Protein 2WDS (pdb70)

Organism: Streptomyces coelicolor (strain ATCC BAA-471 / A3(2) / M145) (NCBI:txid100226)

B-factor: mean 18.97, std 11.36, range [4.77, 136.55]

CATH classification: 3.90.470.20

Solvent-accessible surface area: 6784 Å² total; per-residue (Å²): 158,71,126,53,13,95,2,113,21,88,8,91,21,145,171,14,13,60,40,29,151,212,54,123,50,40,24,50,134,9,3,52,137,65,3,19,68,57,129,70,45,101,160,30,41,64,39,35,12,0,5,14,39,0,0,5,50,0,3,19,104,6,1,55,63,46,106,56,43,97,87,45,21,3,30,5,71,56,61,122,84,45,152,30,87,14,106,32,69,50,47,3,34,58,57,4,76,129,66,41,21,75,36,36,90,19,63,41,71,55,114,96,48,74,0,29,3,59,0,61,0,44,38

Structure (mmCIF, N/CA/C/O backbone):
data_2WDS
#
_entry.id   2WDS
#
_cell.length_a   72.719
_cell.length_b   72.719
_cell.length_c   72.719
_cell.angle_alpha   90.00
_cell.angle_beta   90.00
_cell.angle_gamma   90.00
#
_symmetry.space_group_name_H-M   'P 21 3'
#
loop_
_entity.id
_entity.t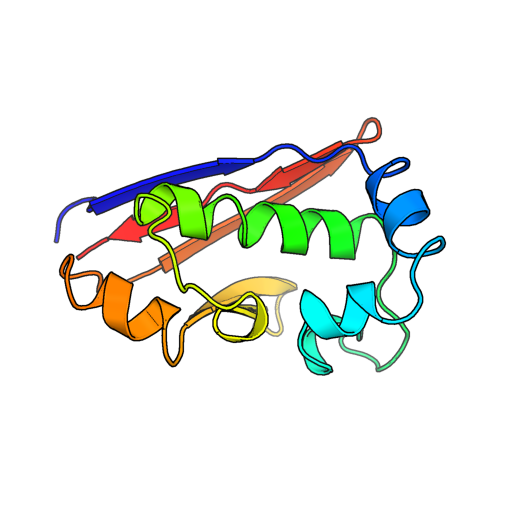ype
_entity.pdbx_description
1 polymer 'HOLO-[ACYL-CARRIER-PROTEIN] SYNTHASE'
2 non-polymer 'COENZYME A'
3 non-polymer 'MAGNESIUM ION'
4 water water
#
loop_
_atom_site.group_PDB
_atom_site.id
_atom_site.type_symbol
_atom_site.label_atom_id
_atom_site.label_alt_id
_atom_site.label_comp_id
_atom_site.label_asym_id
_atom_site.label_entity_id
_atom_site.label_seq_id
_atom_site.pdbx_PDB_ins_code
_atom_site.Cartn_x
_atom_site.Cartn_y
_atom_site.Cartn_z
_atom_site.occupancy
_atom_site.B_iso_or_equiv
_atom_site.auth_seq_id
_atom_site.auth_comp_id
_atom_site.auth_asym_id
_atom_site.auth_atom_id
_atom_site.pdbx_PDB_model_num
ATOM 1 N N . MET A 1 21 ? -31.755 1.517 29.374 1.00 19.53 1 MET A N 1
ATOM 2 C CA . MET A 1 21 ? -30.575 1.653 28.471 1.00 19.64 1 MET A CA 1
ATOM 3 C C . MET A 1 21 ? -29.475 2.547 29.039 1.00 17.83 1 MET A C 1
ATOM 4 O O . MET A 1 21 ? -29.711 3.401 29.909 1.00 18.99 1 MET A O 1
ATOM 9 N N . SER A 1 22 ? -28.268 2.327 28.530 1.00 16.09 2 SER A N 1
ATOM 10 C CA A SER A 1 22 ? -27.114 3.149 28.873 0.50 15.10 2 SER A CA 1
ATOM 11 C CA B SER A 1 22 ? -27.112 3.146 28.874 0.50 14.99 2 SER A CA 1
ATOM 12 C C . SER A 1 22 ? -26.377 3.527 27.596 1.00 12.74 2 SER A C 1
ATOM 13 O O . SER A 1 22 ? -26.646 2.978 26.534 1.00 12.21 2 SER A O 1
ATOM 18 N N . ILE A 1 23 ? -25.445 4.470 27.694 1.00 11.17 3 ILE A N 1
ATOM 19 C CA . ILE A 1 23 ? -24.601 4.805 26.560 1.00 10.22 3 ILE A CA 1
ATOM 20 C C . ILE A 1 23 ? -23.578 3.692 26.394 1.00 9.91 3 ILE A C 1
ATOM 21 O O . ILE A 1 23 ? -22.956 3.258 27.369 1.00 10.98 3 ILE A O 1
ATOM 26 N N . ILE A 1 24 ? -23.420 3.233 25.160 1.00 9.18 4 ILE A N 1
ATOM 27 C CA . ILE A 1 24 ? -22.436 2.211 24.846 1.00 9.46 4 ILE A CA 1
ATOM 28 C C . ILE A 1 24 ? -21.184 2.816 24.225 1.00 9.74 4 ILE A C 1
ATOM 29 O O . ILE A 1 24 ? -20.079 2.358 24.477 1.00 10.05 4 ILE A O 1
ATOM 34 N N . GLY A 1 25 ? -21.354 3.869 23.438 1.00 8.61 5 GLY A N 1
ATOM 35 C CA . GLY A 1 25 ? -20.210 4.525 22.833 1.00 8.30 5 GLY A CA 1
ATOM 36 C C . GLY A 1 25 ? -20.583 5.869 22.272 1.00 8.81 5 GLY A C 1
ATOM 37 O O . GLY A 1 25 ? -21.751 6.123 21.966 1.00 8.11 5 GLY A O 1
ATOM 38 N N . VAL A 1 26 ? -19.577 6.726 22.136 1.00 8.60 6 VAL A N 1
ATOM 39 C CA . VAL A 1 26 ? -19.713 7.999 21.452 1.00 8.90 6 VAL A CA 1
ATOM 40 C C . VAL A 1 26 ? -18.595 8.093 20.407 1.00 8.20 6 VAL A C 1
ATOM 41 O O . VAL A 1 26 ? -17.495 7.542 20.584 1.00 8.64 6 VAL A O 1
ATOM 45 N N . GLY A 1 27 ? -18.897 8.768 19.303 1.00 8.55 7 GLY A N 1
ATOM 46 C CA . GLY A 1 27 ? -17.903 9.070 18.279 1.00 8.41 7 GLY A CA 1
ATOM 47 C C . GLY A 1 27 ? -18.033 10.499 17.814 1.00 8.04 7 GLY A C 1
ATOM 48 O O . GLY A 1 27 ? -19.141 11.041 17.740 1.00 8.36 7 GLY A O 1
ATOM 49 N N . ILE A 1 28 ? -16.895 11.107 17.501 1.00 8.62 8 ILE A N 1
ATOM 50 C CA . ILE A 1 28 ? -16.869 12.417 16.865 1.00 9.17 8 ILE A CA 1
ATOM 51 C C . ILE A 1 28 ? -15.899 12.340 15.694 1.00 9.82 8 ILE A C 1
ATOM 52 O O . ILE A 1 28 ? -14.910 11.607 15.744 1.00 10.80 8 ILE A O 1
ATOM 57 N N . ASP A 1 29 ? -16.185 13.079 14.631 1.00 8.94 9 ASP A N 1
ATOM 58 C CA . ASP A 1 29 ? -15.235 13.185 13.538 1.00 10.11 9 ASP A CA 1
ATOM 59 C C . ASP A 1 29 ? -15.363 14.526 12.867 1.00 11.47 9 ASP A C 1
ATOM 60 O O . ASP A 1 29 ? -16.469 15.038 12.700 1.00 11.07 9 ASP A O 1
ATOM 65 N N . VAL A 1 30 ? -14.203 15.079 12.516 1.00 13.25 10 VAL A N 1
ATOM 66 C CA A VAL A 1 30 ? -14.084 16.327 11.755 0.50 14.21 10 VAL A CA 1
ATOM 67 C CA B VAL A 1 30 ? -14.132 16.302 11.726 0.50 14.61 10 VAL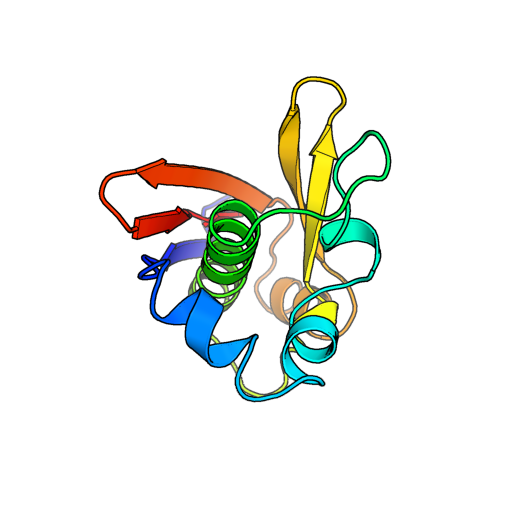 A CA 1
ATOM 68 C C . VAL A 1 30 ? -13.352 16.009 10.451 1.00 15.95 10 VAL A C 1
ATOM 69 O O . VAL A 1 30 ? -12.277 15.400 10.483 1.00 17.48 10 VAL A O 1
ATOM 76 N N . ALA A 1 31 ? -13.926 16.408 9.322 1.00 16.23 11 ALA A N 1
ATOM 77 C CA . ALA A 1 31 ? -13.332 16.146 8.014 1.00 17.12 11 ALA A CA 1
ATOM 78 C C . ALA A 1 31 ? -13.149 17.443 7.243 1.00 16.95 11 ALA A C 1
ATOM 79 O O . ALA A 1 31 ? -14.086 18.224 7.097 1.00 16.61 11 ALA A O 1
ATOM 81 N N . GLU A 1 32 ? -11.930 17.673 6.765 1.00 17.59 12 GLU A N 1
ATOM 82 C CA . GLU A 1 32 ? -11.664 18.829 5.918 1.00 17.84 12 GLU A CA 1
ATOM 83 C C . GLU A 1 32 ? -12.310 18.588 4.554 1.00 15.45 12 GLU A C 1
ATOM 84 O O . GLU A 1 32 ? -11.998 17.609 3.873 1.00 16.74 12 GLU A O 1
ATOM 90 N N . VAL A 1 33 ? -13.231 19.465 4.179 1.00 16.10 13 VAL A N 1
ATOM 91 C CA . VAL A 1 33 ? -14.037 19.281 2.971 1.00 17.01 13 VAL A CA 1
ATOM 92 C C . VAL A 1 33 ? -13.204 19.222 1.676 1.00 18.18 13 VAL A C 1
ATOM 93 O O . VAL A 1 33 ? -13.368 18.295 0.872 1.00 18.44 13 VAL A O 1
ATOM 97 N N . GLU A 1 34 ? -12.304 20.190 1.490 1.00 19.89 14 GLU A N 1
ATOM 98 C CA A GLU A 1 34 ? -11.510 20.275 0.263 0.50 20.50 14 GLU A CA 1
ATOM 99 C CA B GLU A 1 34 ? -11.514 20.275 0.262 0.50 19.97 14 GLU A CA 1
ATOM 100 C C . GLU A 1 34 ? -10.704 18.997 0.040 1.00 19.75 14 GLU A C 1
ATOM 101 O O . GLU A 1 34 ? -10.686 18.453 -1.069 1.00 20.09 14 GLU A O 1
ATOM 112 N N . ARG A 1 35 ? -10.052 18.520 1.096 1.00 18.93 15 ARG A N 1
ATOM 113 C CA . ARG A 1 35 ? -9.252 17.300 1.048 1.00 20.26 15 ARG A CA 1
ATOM 114 C C . ARG A 1 35 ? -10.105 16.068 0.720 1.00 19.47 15 ARG A C 1
ATOM 115 O O . ARG A 1 35 ? -9.681 15.192 -0.045 1.00 19.85 15 ARG A O 1
ATOM 123 N N . PHE A 1 36 ? -11.305 16.004 1.295 1.00 17.60 16 PHE A N 1
ATOM 124 C CA . PHE A 1 36 ? -12.223 14.906 1.010 1.00 16.96 16 PHE A CA 1
ATOM 125 C C . PHE A 1 36 ? -12.629 14.907 -0.460 1.00 15.72 16 PHE A C 1
ATOM 126 O O . PHE A 1 36 ? -12.595 13.860 -1.111 1.00 15.36 16 PHE A O 1
ATOM 134 N N . GLY A 1 37 ? -12.997 16.075 -0.978 1.00 16.36 17 GLY A N 1
ATOM 135 C CA . GLY A 1 37 ? -13.318 16.217 -2.395 1.00 16.85 17 GLY A CA 1
ATOM 136 C C . GLY A 1 37 ? -12.182 15.791 -3.303 1.00 18.50 17 GLY A C 1
ATOM 137 O O . GLY A 1 37 ? -12.402 15.107 -4.306 1.00 19.19 17 GLY A O 1
ATOM 138 N N . ALA A 1 38 ? -10.965 16.180 -2.942 1.00 18.39 18 ALA A N 1
ATOM 139 C CA . ALA A 1 38 ? -9.785 15.814 -3.723 1.00 18.87 18 ALA A CA 1
ATOM 140 C C . ALA A 1 38 ? -9.596 14.298 -3.767 1.00 19.53 18 ALA A C 1
ATOM 141 O O . ALA A 1 38 ? -9.243 13.743 -4.812 1.00 19.58 18 ALA A O 1
ATOM 143 N N . ALA A 1 39 ? -9.851 13.626 -2.644 1.00 18.15 19 ALA A N 1
ATOM 144 C CA . ALA A 1 39 ? -9.741 12.167 -2.574 1.00 16.98 19 ALA A CA 1
ATOM 145 C C . ALA A 1 39 ? -10.756 11.491 -3.497 1.00 16.33 19 ALA A C 1
ATOM 146 O O . ALA A 1 39 ? -10.423 10.540 -4.213 1.00 17.04 19 ALA A O 1
ATOM 148 N N . LEU A 1 40 ? -11.986 11.997 -3.505 1.00 15.66 20 LEU A N 1
ATOM 149 C CA . LEU A 1 40 ? -13.027 11.466 -4.383 1.00 16.62 20 LEU A CA 1
ATOM 150 C C . LEU A 1 40 ? -12.678 11.635 -5.860 1.00 18.65 20 LEU A C 1
ATOM 151 O O . LEU A 1 40 ? -12.957 10.741 -6.666 1.00 17.80 20 LEU A O 1
ATOM 156 N N . GLU A 1 41 ? -12.081 12.778 -6.200 1.00 19.40 21 GLU A N 1
ATOM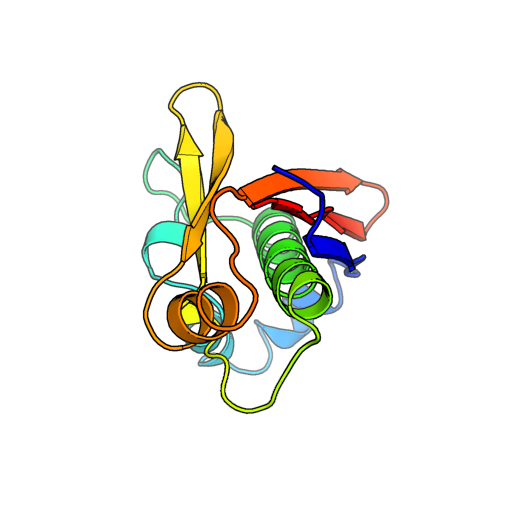 157 C CA A GLU A 1 41 ? -11.700 13.085 -7.580 0.50 21.20 21 GLU A CA 1
ATOM 158 C CA B GLU A 1 41 ? -11.719 13.068 -7.587 0.50 20.89 21 GLU A CA 1
ATOM 159 C C . GLU A 1 41 ? -10.550 12.197 -8.047 1.00 21.19 21 GLU A C 1
ATOM 160 O O . GLU A 1 41 ? -10.531 11.735 -9.191 1.00 22.17 21 GLU A O 1
ATOM 171 N N . ARG A 1 42 ? -9.598 11.957 -7.152 1.00 20.82 22 ARG A N 1
ATOM 172 C CA . ARG A 1 42 ? -8.397 11.176 -7.463 1.00 21.83 22 ARG A CA 1
ATOM 173 C C . ARG A 1 42 ? -8.683 9.712 -7.824 1.00 21.59 22 ARG A C 1
ATOM 174 O O . ARG A 1 42 ? -8.026 9.148 -8.702 1.00 22.75 22 ARG A O 1
ATOM 182 N N . THR A 1 43 ? -9.660 9.104 -7.150 1.00 20.36 23 THR A N 1
ATOM 183 C CA . THR A 1 43 ? -9.991 7.690 -7.356 1.00 19.62 23 THR A CA 1
ATOM 184 C C . THR A 1 43 ? -11.484 7.539 -7.660 1.00 17.89 23 THR A C 1
ATOM 185 O O . THR A 1 43 ? -12.307 7.570 -6.737 1.00 15.92 23 THR A O 1
ATOM 189 N N . PRO A 1 44 ? -11.851 7.378 -8.950 1.00 16.30 24 PRO A N 1
ATOM 190 C CA . PRO A 1 44 ? -13.267 7.278 -9.316 1.00 16.59 24 PRO A CA 1
ATOM 191 C C . PRO A 1 44 ? -14.069 6.286 -8.459 1.00 15.47 24 PRO A C 1
ATOM 192 O O . PRO A 1 44 ? -15.227 6.562 -8.130 1.00 15.39 24 PRO A O 1
ATOM 196 N N . ALA A 1 45 ? -13.444 5.169 -8.089 1.00 16.08 25 ALA A N 1
ATOM 197 C CA . ALA A 1 45 ? -14.100 4.100 -7.325 1.00 16.79 25 ALA A CA 1
ATOM 198 C C . ALA A 1 45 ? -14.393 4.437 -5.864 1.00 16.37 25 ALA A C 1
ATOM 199 O O . ALA A 1 45 ? -15.198 3.751 -5.217 1.00 15.05 25 ALA A O 1
ATOM 201 N N . LEU A 1 46 ? -13.744 5.471 -5.335 1.00 14.92 26 LEU A N 1
ATOM 202 C CA . LEU A 1 46 ? -13.848 5.767 -3.905 1.00 15.25 26 LEU A CA 1
ATOM 203 C C . LEU A 1 46 ? -15.278 6.056 -3.435 1.00 13.46 26 LEU A C 1
ATOM 204 O O . LEU A 1 46 ? -15.698 5.521 -2.401 1.00 13.97 26 LEU A O 1
ATOM 209 N N . ALA A 1 47 ? -16.018 6.883 -4.169 1.00 13.15 27 ALA A N 1
ATOM 210 C CA . ALA A 1 47 ? -17.377 7.232 -3.758 1.00 13.60 27 ALA A CA 1
ATOM 211 C C . ALA A 1 47 ? -18.234 5.983 -3.540 1.00 13.27 27 ALA A C 1
ATOM 212 O O . ALA A 1 47 ? -18.964 5.881 -2.549 1.00 13.71 27 ALA A O 1
ATOM 214 N N . GLY A 1 48 ? -18.115 5.016 -4.444 1.00 13.52 28 GLY A N 1
ATOM 215 C CA . GLY A 1 48 ? -18.896 3.780 -4.366 1.00 14.15 28 GLY A CA 1
ATOM 216 C C . GLY A 1 48 ? -18.424 2.826 -3.288 1.00 15.19 28 GLY A C 1
ATOM 217 O O . GLY A 1 48 ? -19.162 1.920 -2.882 1.00 17.46 28 GLY A O 1
ATOM 218 N N . ARG A 1 49 ? -17.196 3.014 -2.821 1.00 14.73 29 ARG A N 1
ATOM 219 C CA . ARG A 1 49 ? -16.667 2.242 -1.703 1.00 16.28 29 ARG A CA 1
ATOM 220 C C . ARG A 1 49 ? -17.193 2.776 -0.368 1.00 14.87 29 ARG A C 1
ATOM 221 O O . ARG A 1 49 ? -17.414 2.012 0.564 1.00 15.99 29 ARG A O 1
ATOM 229 N N . LEU A 1 50 ? -17.388 4.091 -0.284 1.00 12.25 30 LEU A N 1
ATOM 230 C CA . LEU A 1 50 ? -17.782 4.748 0.964 1.00 11.34 30 LEU A CA 1
ATOM 231 C C . LEU A 1 50 ? -19.289 4.860 1.144 1.00 10.46 30 LEU A C 1
ATOM 232 O O . LEU A 1 50 ? -19.781 4.839 2.276 1.00 10.35 30 LEU A O 1
ATOM 237 N N . PHE A 1 51 ? -20.017 4.990 0.040 1.00 10.24 31 PHE A N 1
ATOM 238 C CA . PHE A 1 51 ? -21.418 5.392 0.054 1.00 10.98 31 PHE A CA 1
ATOM 239 C C . PHE A 1 51 ? -22.314 4.470 -0.745 1.00 12.33 31 PHE A C 1
ATOM 240 O O . PHE A 1 51 ? -21.949 4.032 -1.842 1.00 12.89 31 PHE A O 1
ATOM 248 N N . LEU A 1 52 ? -23.507 4.208 -0.219 1.00 11.60 32 LEU A N 1
ATOM 249 C CA . LEU A 1 52 ? -24.566 3.574 -0.999 1.00 12.02 32 LEU A CA 1
ATOM 250 C C . LEU A 1 52 ? -25.114 4.564 -2.012 1.00 12.74 32 LEU A C 1
ATOM 251 O O . LEU A 1 52 ? -25.022 5.786 -1.830 1.00 12.17 32 LEU A O 1
ATOM 256 N N . GLU A 1 53 ? -25.691 4.032 -3.088 1.00 12.61 33 GLU A N 1
ATOM 257 C CA . GLU A 1 53 ? -26.281 4.863 -4.131 1.00 14.33 33 GLU A CA 1
ATOM 258 C C . GLU A 1 53 ? -27.242 5.915 -3.578 1.00 14.10 33 GLU A C 1
ATOM 259 O O . GLU A 1 53 ? -27.218 7.062 -4.024 1.00 14.77 33 GLU A O 1
ATOM 265 N N . SER A 1 54 ? -28.067 5.530 -2.603 1.00 13.28 34 SER A N 1
ATOM 266 C CA . SER A 1 54 ? -29.039 6.457 -2.003 1.00 14.06 34 SER A CA 1
ATOM 267 C C . SER A 1 54 ? -28.387 7.673 -1.331 1.00 13.48 34 SER A C 1
ATOM 268 O O . SER A 1 54 ? -28.930 8.782 -1.375 1.00 14.03 34 SER A O 1
ATOM 271 N N . GLU A 1 55 ? -27.222 7.457 -0.725 1.00 11.99 35 GLU A N 1
ATOM 272 C CA . GLU A 1 55 ? -26.494 8.514 -0.011 1.00 11.19 35 GLU A CA 1
ATOM 273 C C . GLU A 1 55 ? -25.911 9.551 -0.958 1.00 11.74 35 GLU A C 1
ATOM 274 O O . GLU A 1 55 ? -25.680 10.698 -0.563 1.00 12.42 35 GLU A O 1
ATOM 280 N N . LEU A 1 56 ? -25.670 9.141 -2.206 1.00 13.41 36 LEU A N 1
ATOM 281 C CA . LEU A 1 56 ? -25.047 10.017 -3.201 1.00 14.56 36 LEU A CA 1
ATOM 282 C C . LEU A 1 56 ? -26.043 10.965 -3.856 1.00 14.85 36 LEU A C 1
ATOM 283 O O . LEU A 1 56 ? -25.647 11.831 -4.643 1.00 15.61 36 LEU A O 1
ATOM 288 N N . LEU A 1 57 ? -27.319 10.812 -3.510 1.00 15.32 37 LEU A N 1
ATOM 289 C CA . LEU A 1 57 ? -28.388 11.621 -4.088 1.00 17.31 37 LEU A CA 1
ATOM 290 C C . LEU A 1 57 ? -29.063 12.508 -3.053 1.00 17.91 37 LEU A C 1
ATOM 291 O O . LEU A 1 57 ? -29.216 12.129 -1.886 1.00 17.92 37 LEU A O 1
ATOM 296 N N . LEU A 1 58 ? -29.476 13.691 -3.500 1.00 19.15 38 LEU A N 1
ATOM 297 C CA . LEU A 1 58 ? -30.347 14.560 -2.724 1.00 20.66 38 LEU A CA 1
ATOM 298 C C . LEU A 1 58 ? -31.795 14.063 -2.836 1.00 22.32 38 LEU A C 1
ATOM 299 O O . LEU A 1 58 ? -32.108 13.305 -3.753 1.00 23.21 38 LEU A O 1
ATOM 304 N N . PRO A 1 59 ? -32.679 14.471 -1.898 1.00 24.34 39 PRO A N 1
ATOM 305 C CA . PRO A 1 59 ? -34.080 14.020 -1.909 1.00 26.18 39 PRO A CA 1
ATOM 306 C C . PRO A 1 59 ? -34.773 14.134 -3.270 1.00 28.57 39 PRO A C 1
ATOM 307 O O . PRO A 1 59 ? -35.559 13.250 -3.633 1.00 30.40 39 PRO A O 1
ATOM 311 N N . GLY A 1 60 ? -34.467 15.197 -4.013 1.00 29.07 40 GLY A N 1
ATOM 312 C CA . GLY A 1 60 ? -35.086 15.447 -5.315 1.00 30.01 40 GLY A CA 1
ATOM 313 C C . GLY A 1 60 ? -34.421 14.749 -6.489 1.00 30.33 40 GLY A C 1
ATOM 314 O O . GLY A 1 60 ? -34.893 14.857 -7.621 1.00 31.12 40 GLY A O 1
ATOM 315 N N . GLY A 1 61 ? -33.317 14.050 -6.232 1.00 29.39 41 GLY A N 1
ATOM 316 C CA . GLY A 1 61 ? -32.655 13.248 -7.264 1.00 27.41 41 GLY A CA 1
ATOM 317 C C . GLY A 1 61 ? -31.341 13.770 -7.818 1.00 26.78 41 GLY A C 1
ATOM 318 O O . GLY A 1 61 ? -30.653 13.057 -8.548 1.00 26.97 41 GLY A O 1
ATOM 319 N N . GLU A 1 62 ? -30.987 15.008 -7.481 1.00 25.54 42 GLU A N 1
ATOM 320 C CA . GLU A 1 62 ? -29.723 15.590 -7.937 1.00 25.36 42 GLU A CA 1
ATOM 321 C C . GLU A 1 62 ? -28.556 14.994 -7.149 1.00 23.51 42 GLU A C 1
ATOM 322 O O . GLU A 1 62 ? -28.767 14.364 -6.109 1.00 23.62 42 GLU A O 1
ATOM 328 N N . ARG A 1 63 ? -27.337 15.193 -7.644 1.00 22.51 43 ARG A N 1
ATOM 329 C CA . ARG A 1 63 ? -26.138 14.655 -6.996 1.00 22.30 43 ARG A CA 1
ATOM 330 C C . ARG A 1 63 ? -25.813 15.424 -5.724 1.00 20.15 43 ARG A C 1
ATOM 331 O O . ARG A 1 63 ? -25.776 16.655 -5.725 1.00 21.46 43 ARG A O 1
ATOM 339 N N . ARG A 1 64 ? -25.583 14.689 -4.637 1.00 17.56 44 ARG A N 1
ATOM 340 C CA . ARG A 1 64 ? -25.175 15.294 -3.373 1.00 15.74 44 ARG A CA 1
ATOM 341 C C . ARG A 1 64 ? -23.797 15.942 -3.490 1.00 14.93 44 ARG A C 1
ATOM 342 O O . ARG A 1 64 ? -22.876 15.368 -4.081 1.00 16.47 44 ARG A O 1
ATOM 350 N N . GLY A 1 65 ? -23.670 17.136 -2.914 1.00 15.14 45 GLY A N 1
ATOM 351 C CA . GLY A 1 65 ? -22.426 17.902 -2.947 1.00 16.17 45 GLY A CA 1
ATOM 352 C C . GLY A 1 65 ? -21.345 17.386 -2.013 1.00 16.15 45 GLY A C 1
ATOM 353 O O . GLY A 1 65 ? -21.615 16.579 -1.120 1.00 14.88 45 GLY A O 1
ATOM 354 N N . VAL A 1 66 ? -20.127 17.880 -2.214 1.00 14.74 46 VAL A N 1
ATOM 355 C CA A VAL A 1 66 ? -18.957 17.371 -1.510 0.50 14.94 46 VAL A CA 1
ATOM 356 C CA B VAL A 1 66 ? -18.937 17.400 -1.510 0.50 14.49 46 VAL A CA 1
ATOM 357 C C . VAL A 1 66 ? -19.009 17.603 0.006 1.00 14.93 46 VAL A C 1
ATOM 358 O O . VAL A 1 66 ? -18.656 16.708 0.773 1.00 12.90 46 VAL A O 1
ATOM 365 N N . ALA A 1 67 ? -19.448 18.782 0.441 1.00 14.15 47 ALA A N 1
ATOM 366 C CA . ALA A 1 67 ? -19.518 19.049 1.881 1.00 13.29 47 ALA A CA 1
ATOM 367 C C . ALA A 1 67 ? -20.497 18.110 2.575 1.00 12.72 47 ALA A C 1
ATOM 368 O O . ALA A 1 67 ? -20.222 17.630 3.686 1.00 12.49 47 ALA A O 1
ATOM 370 N N . SER A 1 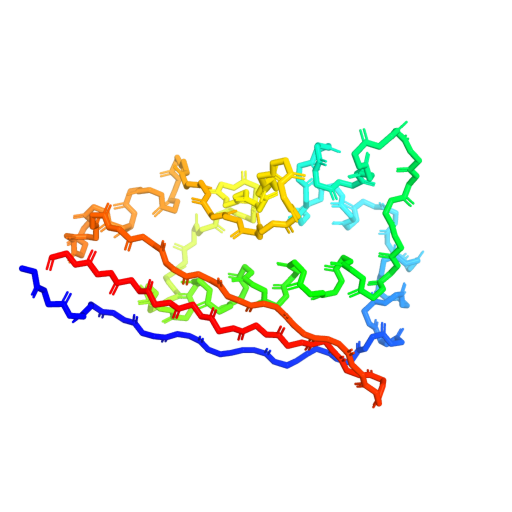68 ? -21.637 17.855 1.934 1.00 11.10 48 SER A N 1
ATOM 371 C CA . SER A 1 68 ? -22.653 16.977 2.505 1.00 12.59 48 SER A CA 1
ATOM 372 C C . SER A 1 68 ? -22.181 15.530 2.517 1.00 11.61 48 SER A C 1
ATOM 373 O O . SER A 1 68 ? -22.501 14.776 3.444 1.00 10.88 48 SER A O 1
ATOM 376 N N . LEU A 1 69 ? -21.427 15.130 1.498 1.00 10.87 49 LEU A N 1
ATOM 377 C CA . LEU A 1 69 ? -20.808 13.808 1.494 1.00 11.20 49 LEU A CA 1
ATOM 378 C C . LEU A 1 69 ? -19.733 13.711 2.565 1.00 10.89 49 LEU A C 1
ATOM 379 O O . LEU A 1 69 ? -19.607 12.683 3.220 1.00 11.26 49 LEU A O 1
ATOM 384 N N . ALA A 1 70 ? -18.968 14.783 2.752 1.00 10.31 50 ALA A N 1
ATOM 385 C CA . ALA A 1 70 ? -17.947 14.792 3.793 1.00 10.80 50 ALA A CA 1
ATOM 386 C C . ALA A 1 70 ? -18.571 14.616 5.176 1.00 9.99 50 ALA A C 1
ATOM 387 O O . ALA A 1 70 ? -18.004 13.944 6.023 1.00 9.79 50 ALA A O 1
ATOM 389 N N . ALA A 1 71 ? -19.735 15.222 5.389 1.00 9.66 51 ALA A N 1
ATOM 390 C CA . ALA A 1 71 ? -20.469 15.068 6.646 1.00 9.69 51 ALA A CA 1
ATOM 391 C C . ALA A 1 71 ? -20.926 13.629 6.857 1.00 9.66 51 ALA A C 1
ATOM 392 O O . ALA A 1 71 ? -20.896 13.132 7.985 1.00 9.33 51 ALA A O 1
ATOM 394 N N . ARG A 1 72 ? -21.345 12.954 5.787 1.00 9.64 52 ARG A N 1
ATOM 395 C CA . ARG A 1 72 ? -21.726 11.553 5.890 1.00 9.92 52 ARG A CA 1
ATOM 396 C C . ARG A 1 72 ? -20.518 10.651 6.139 1.00 9.55 52 ARG A C 1
ATOM 397 O O . ARG A 1 72 ? -20.603 9.679 6.897 1.00 10.46 52 ARG A O 1
ATOM 405 N N . PHE A 1 73 ? -19.387 10.974 5.514 1.00 9.38 53 PHE A N 1
ATOM 406 C CA . PHE A 1 73 ? -18.124 10.283 5.808 1.00 10.44 53 PHE A CA 1
ATOM 407 C C . PHE A 1 73 ? -17.756 10.433 7.292 1.00 9.91 53 PHE A C 1
ATOM 408 O O . PHE A 1 73 ? -17.426 9.448 7.971 1.00 9.83 53 PHE A O 1
ATOM 416 N N . ALA A 1 74 ? -17.829 11.665 7.793 1.00 9.45 54 ALA A N 1
ATOM 417 C CA . ALA A 1 74 ? -17.587 11.913 9.209 1.00 9.63 54 ALA A CA 1
ATOM 418 C C . ALA A 1 74 ? -18.542 11.113 10.084 1.00 9.09 54 ALA A C 1
ATOM 419 O O . ALA A 1 74 ? -18.132 10.595 11.126 1.00 9.80 54 ALA A O 1
ATOM 421 N N . ALA A 1 75 ? -19.810 11.010 9.681 1.00 9.04 55 ALA A N 1
ATOM 422 C CA . ALA A 1 75 ? -20.777 10.235 10.459 1.00 9.59 55 ALA A CA 1
ATOM 423 C C . ALA A 1 75 ? -20.392 8.769 10.531 1.00 8.71 55 ALA A C 1
ATOM 424 O O . ALA A 1 75 ? -20.493 8.137 11.590 1.00 8.89 55 ALA A O 1
ATOM 426 N N . LYS A 1 76 ? -19.931 8.225 9.408 1.00 9.14 56 LYS A N 1
ATOM 427 C CA . LYS A 1 76 ? -19.529 6.828 9.390 1.00 8.79 56 LYS A CA 1
ATOM 428 C C . LYS A 1 76 ? -18.264 6.583 10.211 1.00 10.16 56 LYS A C 1
ATOM 429 O O . LYS A 1 76 ? -18.130 5.538 10.867 1.00 10.19 56 LYS A O 1
ATOM 435 N N . GLU A 1 77 ? -17.327 7.528 10.188 1.00 10.29 57 GLU A N 1
ATOM 436 C CA A GLU A 1 77 ? -16.128 7.444 11.026 0.50 9.55 57 GLU A CA 1
ATOM 437 C CA B GLU A 1 77 ? -16.151 7.397 11.025 0.50 10.81 57 GLU A CA 1
ATOM 438 C C . GLU A 1 77 ? -16.505 7.521 12.503 1.00 9.80 57 GLU A C 1
ATOM 439 O O . GLU A 1 77 ? -15.990 6.765 13.329 1.00 9.39 57 GLU A O 1
ATOM 450 N N . ALA A 1 78 ? -17.408 8.447 12.825 1.00 8.94 58 ALA A N 1
ATOM 451 C CA . ALA A 1 78 ? -17.871 8.603 14.194 1.00 8.16 58 ALA A CA 1
ATOM 452 C C . ALA A 1 78 ? -18.605 7.358 14.684 1.00 9.36 58 ALA A C 1
ATOM 453 O O . ALA A 1 78 ? -18.415 6.933 15.828 1.00 8.79 58 ALA A O 1
ATOM 455 N N . LEU A 1 79 ? -19.435 6.774 13.822 1.00 9.33 59 LEU A N 1
ATOM 456 C CA . LEU A 1 79 ? -20.110 5.515 14.145 1.00 9.91 59 LEU A CA 1
ATOM 457 C C . LEU A 1 79 ? -19.091 4.409 14.425 1.00 8.89 59 LEU A C 1
ATOM 458 O O . LEU A 1 79 ? -19.209 3.689 15.414 1.00 8.80 59 LEU A O 1
ATOM 463 N N . ALA A 1 80 ? -18.083 4.284 13.565 1.00 9.16 60 ALA A N 1
ATOM 464 C CA . ALA A 1 80 ? -17.039 3.292 13.789 1.00 9.13 60 ALA A CA 1
ATOM 465 C C . ALA A 1 80 ? -16.366 3.522 15.144 1.00 8.72 60 ALA A C 1
ATOM 466 O O . ALA A 1 80 ? -16.151 2.567 15.896 1.00 9.26 60 ALA A O 1
ATOM 468 N N . LYS A 1 81 ? -16.042 4.774 15.457 1.00 8.59 61 LYS A N 1
ATOM 469 C CA . LYS A 1 81 ? -15.428 5.083 16.749 1.00 8.53 61 LYS A CA 1
ATOM 470 C C . LYS A 1 81 ? -16.321 4.677 17.926 1.00 8.15 61 LYS A C 1
ATOM 471 O O . LYS A 1 81 ? -15.819 4.137 18.925 1.00 9.62 61 LYS A O 1
ATOM 477 N N . ALA A 1 82 ? -17.627 4.920 17.815 1.00 7.78 62 ALA A N 1
ATOM 478 C CA . ALA A 1 82 ? -18.565 4.552 18.873 1.00 9.02 62 ALA A CA 1
ATOM 479 C C . ALA A 1 82 ? -18.589 3.050 19.108 1.00 9.22 62 ALA A C 1
ATOM 480 O O . ALA A 1 82 ? -18.882 2.600 20.220 1.00 10.95 62 ALA A O 1
ATOM 482 N N . LEU A 1 83 ? -18.249 2.285 18.075 1.00 9.59 63 LEU A N 1
ATOM 483 C CA . LEU A 1 83 ? -18.181 0.826 18.175 1.00 9.42 63 LEU A CA 1
ATOM 484 C C . LEU A 1 83 ? -16.779 0.286 18.482 1.00 10.04 63 LEU A C 1
ATOM 485 O O . LEU A 1 83 ? -16.578 -0.934 18.496 1.00 10.82 63 LEU A O 1
ATOM 490 N N . GLY A 1 84 ? -15.809 1.172 18.694 1.00 10.20 64 GLY A N 1
ATOM 491 C CA . GLY A 1 84 ? -14.428 0.734 18.943 1.00 11.10 64 GLY A CA 1
ATOM 492 C C . GLY A 1 84 ? -13.682 0.304 17.692 1.00 12.01 64 GLY A C 1
ATOM 493 O O . GLY A 1 84 ? -12.678 -0.406 17.776 1.00 12.65 64 GLY A O 1
ATOM 494 N N . ALA A 1 85 ? -14.171 0.741 16.534 1.00 10.96 65 ALA A N 1
ATOM 495 C CA . AL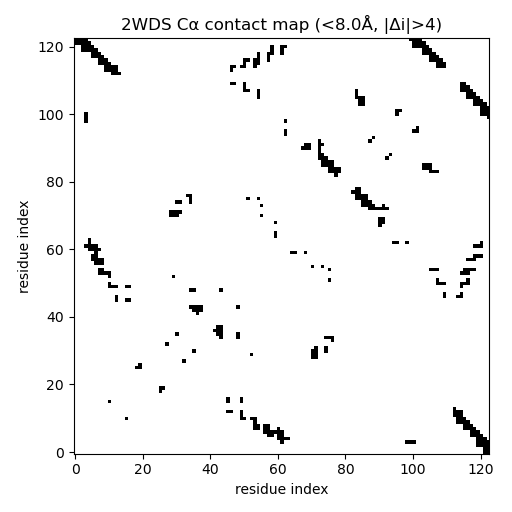A A 1 85 ? -13.521 0.551 15.232 1.00 13.11 65 ALA A CA 1
ATOM 496 C C . ALA A 1 85 ? -12.776 -0.779 15.046 1.00 13.35 65 ALA A C 1
ATOM 497 O O . ALA A 1 85 ? -11.563 -0.776 14.786 1.00 14.40 65 ALA A O 1
ATOM 499 N N . PRO A 1 86 ? -13.490 -1.918 15.155 1.00 13.52 66 PRO A N 1
ATOM 500 C CA . PRO A 1 86 ? -12.825 -3.194 14.889 1.00 14.73 66 PRO A CA 1
ATOM 501 C C . PRO A 1 86 ? -12.570 -3.377 13.398 1.00 14.76 66 PRO A C 1
ATOM 502 O O . PRO A 1 86 ? -13.189 -2.711 12.566 1.00 14.85 66 PRO A O 1
ATOM 506 N N . ALA A 1 87 ? -11.655 -4.284 13.069 1.00 16.49 67 ALA A N 1
ATOM 507 C CA . ALA A 1 87 ? -11.421 -4.660 11.685 1.00 17.49 67 ALA A CA 1
ATOM 508 C C . ALA A 1 87 ? -12.686 -5.273 11.108 1.00 17.81 67 ALA A C 1
ATOM 509 O O . ALA A 1 87 ? -13.499 -5.848 11.839 1.00 18.57 67 ALA A O 1
ATOM 511 N N . GLY A 1 88 ? -12.856 -5.122 9.800 1.00 17.85 68 GLY A N 1
ATOM 512 C CA . GLY A 1 88 ? -13.925 -5.812 9.076 1.00 17.88 68 GLY A CA 1
ATOM 513 C C . GLY A 1 88 ? -15.244 -5.077 8.894 1.00 17.41 68 GLY A C 1
ATOM 514 O O . GLY A 1 88 ? -16.173 -5.620 8.296 1.00 17.87 68 GLY A O 1
ATOM 515 N N . LEU A 1 89 ? -15.347 -3.851 9.397 1.00 14.87 69 LEU A N 1
ATOM 516 C CA . LEU A 1 89 ? -16.549 -3.057 9.141 1.00 13.95 69 LEU A CA 1
ATOM 517 C C . LEU A 1 89 ? -16.555 -2.540 7.704 1.00 13.56 69 LEU A C 1
ATOM 518 O O . LEU A 1 89 ? -15.531 -2.069 7.210 1.00 15.59 69 LEU A O 1
ATOM 523 N N . LEU A 1 90 ? -17.708 -2.637 7.045 1.00 11.54 70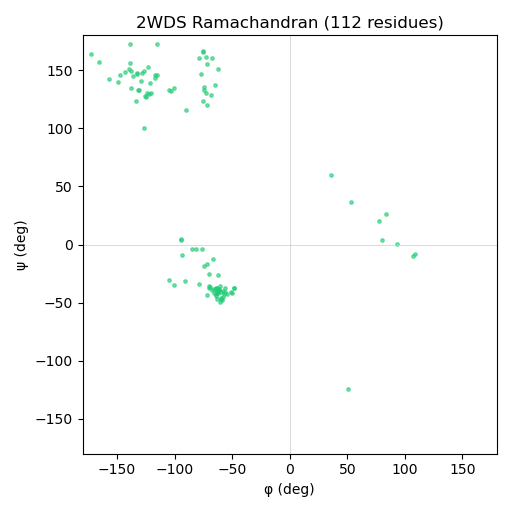 LEU A N 1
ATOM 524 C CA . LEU A 1 90 ? -17.864 -2.109 5.680 1.00 11.92 70 LEU A CA 1
ATOM 525 C C . LEU A 1 90 ? -18.567 -0.759 5.716 1.00 12.00 70 LEU A C 1
ATOM 526 O O . LEU A 1 90 ? -19.559 -0.597 6.420 1.00 11.39 70 LEU A O 1
ATOM 531 N N . TRP A 1 91 ? -18.049 0.207 4.963 1.00 12.34 71 TRP A N 1
ATOM 532 C CA . TRP A 1 91 ? -18.649 1.541 4.886 1.00 12.66 71 TRP A CA 1
ATOM 533 C C . TRP A 1 91 ? -20.091 1.442 4.441 1.00 13.13 71 TRP A C 1
ATOM 534 O O . TRP A 1 91 ? -20.949 2.204 4.903 1.00 12.64 71 TRP A O 1
ATOM 545 N N . THR A 1 92 ? -20.347 0.515 3.523 1.00 12.08 72 THR A N 1
ATOM 546 C CA . THR A 1 92 ? -21.671 0.340 2.939 1.00 14.24 72 THR A CA 1
ATOM 547 C C . THR A 1 92 ? -22.658 -0.378 3.873 1.00 12.89 72 THR A C 1
ATOM 548 O O . THR A 1 92 ? -23.831 -0.529 3.540 1.00 14.57 72 THR A O 1
ATOM 552 N N . ASP A 1 93 ? -22.181 -0.808 5.043 1.00 12.67 73 ASP A N 1
ATOM 553 C CA . ASP A 1 93 ? -23.045 -1.418 6.060 1.00 12.16 73 ASP A CA 1
ATOM 554 C C . ASP A 1 93 ? -23.533 -0.389 7.090 1.00 10.54 73 ASP A C 1
ATOM 555 O O . ASP A 1 93 ? -24.178 -0.739 8.080 1.00 11.12 73 ASP A O 1
ATOM 560 N N . ALA A 1 94 ? -23.196 0.875 6.850 1.00 9.95 74 ALA A N 1
ATOM 561 C CA . ALA A 1 94 ? -23.790 1.985 7.587 1.00 10.31 74 ALA A CA 1
ATOM 562 C C . ALA A 1 94 ? -24.397 2.912 6.554 1.00 11.55 74 ALA A C 1
ATOM 563 O O . ALA A 1 94 ? -23.758 3.238 5.543 1.00 12.57 74 ALA A O 1
ATOM 565 N N . GLU A 1 95 ? -25.646 3.288 6.773 1.00 11.27 75 GLU A N 1
ATOM 566 C CA . GLU A 1 95 ? -26.350 4.148 5.843 1.00 11.41 75 GLU A CA 1
ATOM 567 C C . GLU A 1 95 ? -26.891 5.365 6.566 1.00 10.75 75 GLU A C 1
ATOM 568 O O . GLU A 1 95 ? -27.559 5.227 7.588 1.00 11.90 75 GLU A O 1
ATOM 574 N N . VAL A 1 96 ? -26.580 6.546 6.039 1.00 10.08 76 VAL A N 1
ATOM 575 C CA . VAL A 1 96 ? -27.242 7.776 6.462 1.00 10.11 76 VAL A CA 1
ATOM 576 C C . VAL A 1 96 ? -28.464 7.990 5.572 1.00 10.41 76 VAL A C 1
ATOM 577 O O . VAL A 1 96 ? -28.338 8.134 4.344 1.00 11.31 76 VAL A O 1
ATOM 581 N N . TRP A 1 97 ? -29.650 7.953 6.177 1.00 11.08 77 TRP A N 1
ATOM 582 C CA . TRP A 1 97 ? -30.876 8.289 5.459 1.00 11.95 77 TRP A CA 1
ATOM 583 C C . TRP A 1 97 ? -31.488 9.551 6.058 1.00 13.50 77 TRP A C 1
ATOM 584 O O . TRP A 1 97 ? -30.995 10.060 7.064 1.00 12.66 77 TRP A O 1
ATOM 595 N N . VAL A 1 98 ? -32.532 10.071 5.418 1.00 14.02 78 VAL A N 1
ATOM 596 C CA . VAL A 1 98 ? -33.042 11.405 5.746 1.00 16.04 78 VAL A CA 1
ATOM 597 C C . VAL A 1 98 ? -34.557 11.383 5.889 1.00 17.09 78 VAL A C 1
ATOM 598 O O . VAL A 1 98 ? -35.271 10.971 4.967 1.00 18.09 78 VAL A O 1
ATOM 602 N N . GLU A 1 99 ? -35.042 11.812 7.052 1.00 17.51 79 GLU A N 1
ATOM 603 C CA . GLU A 1 99 ? -36.486 11.963 7.276 1.00 18.77 79 GLU A CA 1
ATOM 604 C C . GLU A 1 99 ? -37.022 13.102 6.407 1.00 18.48 79 GLU A C 1
ATOM 605 O O . GLU A 1 99 ? -36.254 13.944 5.947 1.00 19.54 79 GLU A O 1
ATOM 611 N N . ALA A 1 100 ? -38.336 13.122 6.168 1.00 22.23 80 ALA A N 1
ATOM 612 C CA . ALA A 1 100 ? -38.951 14.187 5.361 1.00 23.50 80 ALA A CA 1
ATOM 613 C C . ALA A 1 100 ? -38.556 15.589 5.834 1.00 24.27 80 ALA A C 1
ATOM 614 O O . ALA A 1 100 ? -38.278 16.469 5.013 1.00 25.97 80 ALA A O 1
ATOM 616 N N . GLY A 1 101 ? -38.515 15.783 7.153 1.00 24.40 81 GLY A N 1
ATOM 617 C CA . GLY A 1 101 ? -38.112 17.063 7.747 1.00 25.85 81 GLY A CA 1
ATOM 618 C C . GLY A 1 101 ? -36.656 17.463 7.537 1.00 25.95 81 GLY A C 1
ATOM 619 O O . GLY A 1 101 ? -36.278 18.610 7.805 1.00 25.44 81 GLY A O 1
ATOM 620 N N . GLY A 1 102 ? -35.833 16.523 7.070 1.00 24.93 82 GLY A N 1
ATOM 621 C CA . GLY A 1 102 ? -34.424 16.801 6.773 1.00 23.21 82 GLY A CA 1
ATOM 622 C C . GLY A 1 102 ? -33.444 16.161 7.741 1.00 21.33 82 GLY A C 1
ATOM 623 O O . GLY A 1 102 ? -32.225 16.190 7.529 1.00 21.16 82 GLY A O 1
ATOM 624 N N . ARG A 1 103 ? -33.983 15.585 8.802 1.00 19.26 83 ARG A N 1
ATOM 625 C CA . ARG A 1 103 ? -33.181 15.013 9.866 1.00 18.91 83 ARG A CA 1
ATOM 626 C C . ARG A 1 103 ? -32.411 13.759 9.432 1.00 16.84 83 ARG A C 1
ATOM 627 O O . ARG A 1 103 ? -33.011 12.820 8.903 1.00 16.71 83 ARG A O 1
ATOM 635 N N . PRO A 1 104 ? -31.085 13.728 9.677 1.00 14.46 84 PRO A N 1
ATOM 636 C CA . PRO A 1 104 ? -30.302 12.540 9.342 1.00 13.00 84 PRO A CA 1
ATOM 637 C C . PRO A 1 104 ? -30.490 11.403 10.340 1.00 11.34 84 PRO A C 1
ATOM 638 O O . PRO A 1 104 ? -30.680 11.626 11.532 1.00 12.49 84 PRO A O 1
ATOM 642 N N . ARG A 1 105 ? -30.422 10.179 9.825 1.00 11.30 85 ARG A N 1
ATOM 643 C CA . ARG A 1 105 ? -30.613 8.971 10.618 1.00 10.33 85 ARG A CA 1
ATOM 644 C C . ARG A 1 105 ? -29.624 7.900 10.191 1.00 9.66 85 ARG A C 1
ATOM 645 O O . ARG A 1 105 ? -29.230 7.862 9.032 1.00 11.31 85 ARG A O 1
ATOM 653 N N . LEU A 1 106 ? -29.251 7.029 11.124 1.00 10.50 86 LEU A N 1
ATOM 654 C CA . LEU A 1 106 ? -28.364 5.903 10.826 1.00 11.04 86 LEU A CA 1
ATOM 655 C C . LEU A 1 106 ? -29.125 4.594 10.767 1.00 11.72 86 LEU A C 1
ATOM 656 O O . LEU A 1 106 ? -29.951 4.303 11.641 1.00 13.14 86 LEU A O 1
ATOM 661 N N . ARG A 1 107 ? -28.862 3.822 9.718 1.00 11.07 87 ARG A N 1
ATOM 662 C CA . ARG A 1 107 ? -29.369 2.462 9.586 1.00 12.66 87 ARG A CA 1
ATOM 663 C C . ARG A 1 107 ? -28.142 1.579 9.435 1.00 12.26 87 ARG A C 1
ATOM 664 O O . ARG A 1 107 ? -27.265 1.871 8.615 1.00 13.21 87 ARG A O 1
ATOM 672 N N . VAL A 1 108 ? -28.051 0.525 10.233 1.00 12.00 88 VAL A N 1
ATOM 673 C CA . VAL A 1 108 ? -26.887 -0.357 10.186 1.00 12.00 88 VAL A CA 1
ATOM 674 C C . VAL A 1 108 ? -27.278 -1.765 9.757 1.00 12.00 88 VAL A C 1
ATOM 675 O O . VAL A 1 108 ? -28.358 -2.250 10.097 1.00 13.18 88 VAL A O 1
ATOM 679 N N . THR A 1 109 ? -26.407 -2.396 8.977 1.00 10.48 89 THR A N 1
ATOM 680 C CA . THR A 1 109 ? -26.663 -3.734 8.463 1.00 11.83 89 THR A CA 1
ATOM 681 C C . THR A 1 109 ? -25.379 -4.537 8.551 1.00 11.74 89 THR A C 1
ATOM 682 O O . THR A 1 109 ? -24.320 -4.016 8.890 1.00 10.56 89 THR A O 1
ATOM 686 N N . GLY A 1 110 ? -25.474 -5.830 8.263 1.00 12.11 90 GLY A N 1
ATOM 687 C CA . GLY A 1 110 ? -24.282 -6.638 8.056 1.00 12.12 90 GLY A CA 1
ATOM 688 C C . GLY A 1 110 ? -23.240 -6.525 9.150 1.00 11.23 90 GLY A C 1
ATOM 689 O O . GLY A 1 110 ? -23.535 -6.760 10.319 1.00 11.53 90 GLY A O 1
ATOM 690 N N . THR A 1 111 ? -22.021 -6.167 8.748 1.00 10.58 91 THR A N 1
ATOM 691 C CA . THR A 1 111 ? -20.862 -6.138 9.642 1.00 11.74 91 THR A CA 1
ATOM 692 C C . THR A 1 111 ? -21.034 -5.129 10.783 1.00 11.00 91 THR A C 1
ATOM 693 O O . THR A 1 111 ? -20.643 -5.388 11.933 1.00 10.64 91 THR A O 1
ATOM 697 N N . VAL A 1 112 ? -21.615 -3.977 10.464 1.00 10.07 92 VAL A N 1
ATOM 698 C CA . VAL A 1 112 ? -21.788 -2.920 11.451 1.00 10.12 92 VAL A CA 1
ATOM 699 C C . VAL A 1 112 ? -22.877 -3.327 12.438 1.00 9.67 92 VAL A C 1
ATOM 700 O O . VAL A 1 112 ? -22.705 -3.176 13.652 1.00 9.86 92 VAL A O 1
ATOM 704 N N . ALA A 1 113 ? -23.974 -3.886 11.931 1.00 9.78 93 ALA A N 1
ATOM 705 C CA . ALA A 1 113 ? -25.036 -4.388 12.803 1.00 10.93 93 ALA A CA 1
ATOM 706 C C . ALA A 1 113 ? -24.537 -5.525 13.687 1.00 11.50 93 ALA A C 1
ATOM 707 O O . ALA A 1 113 ? -24.924 -5.618 14.853 1.00 11.51 93 ALA A O 1
ATOM 709 N N . ALA A 1 114 ? -23.671 -6.381 13.138 1.00 10.56 94 ALA A N 1
ATOM 710 C CA . ALA A 1 114 ? -23.113 -7.491 13.917 1.00 10.45 94 ALA A CA 1
ATOM 711 C C . ALA A 1 114 ? -22.258 -6.992 15.082 1.00 10.09 94 ALA A C 1
ATOM 712 O O . ALA A 1 114 ? -22.375 -7.477 16.211 1.00 10.53 94 ALA A O 1
ATOM 714 N N . ARG A 1 115 ? -21.418 -5.999 14.812 1.00 9.96 95 ARG A N 1
ATOM 715 C CA . ARG A 1 115 ? -20.601 -5.412 15.871 1.00 10.06 95 ARG A CA 1
ATOM 716 C C . ARG A 1 115 ? -21.473 -4.688 16.910 1.00 8.77 95 ARG A C 1
ATOM 717 O O . ARG A 1 115 ? -21.249 -4.811 18.114 1.00 9.56 95 ARG A O 1
ATOM 725 N N . ALA A 1 116 ? -22.475 -3.955 16.438 1.00 9.52 96 ALA A N 1
ATOM 726 C CA . ALA A 1 116 ? -23.422 -3.312 17.334 1.00 10.31 96 ALA A CA 1
ATOM 727 C C . ALA A 1 116 ? -24.083 -4.344 18.254 1.00 10.72 96 ALA A C 1
ATOM 728 O O . ALA A 1 116 ? -24.229 -4.093 19.454 1.00 10.35 96 ALA A O 1
ATOM 730 N N . ALA A 1 117 ? -24.439 -5.509 17.713 1.00 10.64 97 ALA A N 1
ATOM 731 C CA . ALA A 1 117 ? -25.051 -6.562 18.531 1.00 10.90 97 ALA A CA 1
ATOM 732 C C . ALA A 1 117 ? -24.078 -7.112 19.567 1.00 11.58 97 ALA A C 1
ATOM 733 O O . ALA A 1 117 ? -24.480 -7.392 20.694 1.00 11.54 97 ALA A O 1
ATOM 735 N N . GLU A 1 118 ? -22.801 -7.250 19.208 1.00 10.85 98 GLU A N 1
ATOM 736 C CA A GLU A 1 118 ? -21.790 -7.708 20.166 0.50 11.78 98 GLU A CA 1
ATOM 737 C CA B GLU A 1 118 ? -21.810 -7.721 20.170 0.50 12.70 98 GLU A CA 1
ATOM 738 C C . GLU A 1 118 ? -21.787 -6.811 21.396 1.00 12.11 98 GLU A C 1
ATOM 739 O O . GLU A 1 118 ? -21.598 -7.279 22.519 1.00 13.01 98 GLU A O 1
ATOM 750 N N . LEU A 1 119 ? -21.989 -5.514 21.179 1.00 10.05 99 LEU A N 1
ATOM 751 C CA . LEU A 1 119 ? -21.936 -4.529 22.266 1.00 10.30 99 LEU A CA 1
ATOM 752 C C . LEU A 1 119 ? -23.292 -4.227 22.903 1.00 11.01 99 LEU A C 1
ATOM 753 O O . LEU A 1 119 ? -23.350 -3.529 23.916 1.00 11.92 99 LEU A O 1
ATOM 758 N N . GLY A 1 120 ? -24.373 -4.731 22.312 1.00 10.83 100 GLY A N 1
ATOM 759 C CA . GLY A 1 120 ? -25.716 -4.527 22.838 1.00 10.70 100 GLY A CA 1
ATOM 760 C C . GLY A 1 120 ? -26.381 -3.218 22.442 1.00 10.44 100 GLY A C 1
ATOM 761 O O . GLY A 1 120 ? -27.274 -2.744 23.149 1.00 12.01 100 GLY A O 1
ATOM 762 N N . VAL A 1 121 ? -25.987 -2.651 21.299 1.00 10.13 101 VAL A N 1
ATOM 763 C CA . VAL A 1 121 ? -26.551 -1.370 20.838 1.00 10.03 101 VAL A CA 1
ATOM 764 C C . VAL A 1 121 ? -27.957 -1.539 20.275 1.00 11.21 101 VAL A C 1
ATOM 765 O O . VAL A 1 121 ? -28.161 -2.309 19.324 1.00 13.63 101 VAL A O 1
ATOM 769 N N . ALA A 1 122 ? -28.911 -0.796 20.836 1.00 9.76 102 ALA A N 1
ATOM 770 C CA . ALA A 1 122 ? -30.290 -0.821 20.378 1.00 10.80 102 ALA A CA 1
ATOM 771 C C . ALA A 1 122 ? -30.680 0.414 19.570 1.00 10.89 102 ALA A C 1
ATOM 772 O O . ALA A 1 122 ? -31.530 0.315 18.681 1.00 12.22 102 ALA A O 1
ATOM 774 N N . SER A 1 123 ? -30.070 1.561 19.872 1.00 10.32 103 SER A N 1
ATOM 775 C CA A SER A 1 123 ? -30.497 2.841 19.311 0.50 11.50 103 SER A CA 1
ATOM 776 C CA B SER A 1 123 ? -30.504 2.858 19.352 0.50 11.77 103 SER A CA 1
ATOM 777 C C . SER A 1 123 ? -29.307 3.698 18.916 1.00 10.04 103 SER A C 1
ATOM 778 O O . SER A 1 123 ? -28.280 3.704 19.599 1.00 10.32 103 SER A O 1
ATOM 783 N N . TRP A 1 124 ? -29.459 4.417 17.804 1.00 9.30 104 TRP A N 1
ATOM 784 C CA . TRP A 1 124 ? -28.422 5.268 17.235 1.00 8.95 104 TRP A CA 1
ATOM 785 C C . TRP A 1 124 ? -28.885 6.711 17.138 1.00 9.85 104 TRP A C 1
ATOM 786 O O . TRP A 1 124 ? -30.022 6.980 16.7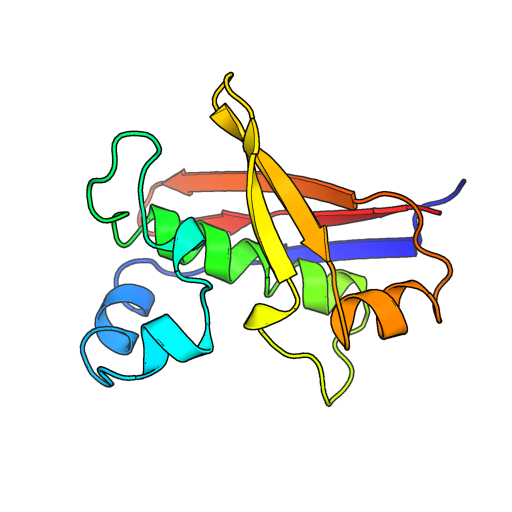59 1.00 10.50 104 TRP A O 1
ATOM 797 N N . HIS A 1 125 ? -27.991 7.640 17.459 1.00 8.47 105 HIS A N 1
ATOM 798 C CA . HIS A 1 125 ? -28.286 9.072 17.383 1.00 9.33 105 HIS A CA 1
ATOM 799 C C . HIS A 1 125 ? -27.155 9.744 16.641 1.00 9.31 105 HIS A C 1
ATOM 800 O O . HIS A 1 125 ? -25.984 9.500 16.944 1.00 9.82 105 HIS A O 1
ATOM 807 N N . VAL A 1 126 ? -27.494 10.591 15.679 1.00 8.76 106 VAL A N 1
ATOM 808 C CA . VAL A 1 126 ? -26.479 11.286 14.883 1.00 8.18 106 VAL A CA 1
ATOM 809 C C . VAL A 1 126 ? -26.876 12.742 14.672 1.00 9.16 106 VAL A C 1
ATOM 810 O O . VAL A 1 126 ? -28.076 13.074 14.645 1.00 9.74 106 VAL A O 1
ATOM 814 N N . SER A 1 127 ? -25.874 13.602 14.558 1.00 8.38 107 SER A N 1
ATOM 815 C CA . SER A 1 127 ? -26.073 14.955 14.061 1.00 7.89 107 SER A CA 1
ATOM 816 C C . SER A 1 127 ? -24.876 15.334 13.219 1.00 8.05 107 SER A C 1
ATOM 817 O O . SER A 1 127 ? -23.768 14.876 13.473 1.00 8.64 107 SER A O 1
ATOM 820 N N . LEU A 1 128 ? -25.129 16.174 12.212 1.00 7.96 108 LEU A N 1
ATOM 821 C CA . LEU A 1 128 ? -24.133 16.626 11.225 1.00 9.57 108 LEU A CA 1
ATOM 822 C C . LEU A 1 128 ? -24.089 18.148 11.144 1.00 9.07 108 LEU A C 1
ATOM 823 O O . LEU A 1 128 ? -25.115 18.798 11.329 1.00 9.16 108 LEU A O 1
ATOM 828 N N . SER A 1 129 ? -22.914 18.699 10.835 1.00 10.58 109 SER A N 1
ATOM 829 C CA . SER A 1 129 ? -22.744 20.154 10.654 1.00 13.25 109 SER A CA 1
ATOM 830 C C . SER A 1 129 ? -21.537 20.430 9.790 1.00 15.79 109 SER A C 1
ATOM 831 O O . SER A 1 129 ? -20.516 19.753 9.917 1.00 17.32 109 SER A O 1
ATOM 834 N N . ALA A 1 130 ? -21.645 21.445 8.941 1.00 16.76 110 ALA A N 1
ATOM 835 C CA . ALA A 1 130 ? -20.521 21.863 8.112 1.00 18.57 110 ALA A CA 1
ATOM 836 C C . ALA A 1 130 ? -20.431 23.377 8.064 1.00 20.44 110 ALA A C 1
ATOM 837 O O . ALA A 1 130 ? -21.443 24.074 7.917 1.00 22.92 110 ALA A O 1
ATOM 839 N N . ASP A 1 131 ? -19.211 23.876 8.223 1.00 18.97 111 ASP A N 1
ATOM 840 C CA . ASP A 1 131 ? -18.921 25.298 8.068 1.00 19.62 111 ASP A CA 1
ATOM 841 C C . ASP A 1 131 ? -17.417 25.461 8.134 1.00 19.52 111 ASP A C 1
ATOM 842 O O . ASP A 1 131 ? -16.709 24.547 8.566 1.00 18.25 111 ASP A O 1
ATOM 847 N N . ALA A 1 132 ? -16.930 26.622 7.696 1.00 20.02 112 ALA A N 1
ATOM 848 C CA . ALA A 1 132 ? -15.516 26.987 7.822 1.00 21.09 112 ALA A CA 1
ATOM 849 C C . ALA A 1 132 ? -14.566 25.932 7.246 1.00 21.20 112 ALA A C 1
ATOM 850 O O . ALA A 1 132 ? -13.480 25.689 7.787 1.00 22.60 112 ALA A O 1
ATOM 852 N N . GLY A 1 133 ? -14.993 25.312 6.149 1.00 20.97 113 GLY A N 1
ATOM 853 C CA . GLY A 1 133 ? -14.181 24.333 5.434 1.00 18.99 113 GLY A CA 1
ATOM 854 C C . GLY A 1 133 ? -14.168 22.939 6.031 1.00 17.45 113 GLY A C 1
ATOM 855 O O . GLY A 1 133 ? -13.466 22.056 5.536 1.00 16.15 113 GLY A O 1
ATOM 856 N N . ILE A 1 134 ? -14.947 22.728 7.090 1.00 16.81 114 ILE A N 1
ATOM 857 C CA . ILE A 1 134 ? -14.980 21.421 7.743 1.00 17.34 114 ILE A CA 1
ATOM 858 C C . ILE A 1 134 ? -16.391 20.858 7.796 1.00 16.00 114 ILE A C 1
ATOM 859 O O . ILE A 1 134 ? -17.376 21.596 7.777 1.00 18.09 114 ILE A O 1
ATOM 864 N N . ALA A 1 135 ? -16.471 19.536 7.833 1.00 13.22 115 ALA A N 1
ATOM 865 C CA . ALA A 1 135 ? -17.726 18.853 8.102 1.00 13.21 115 ALA A CA 1
ATOM 866 C C . ALA A 1 135 ? -17.516 18.092 9.392 1.00 13.18 115 ALA A C 1
ATOM 867 O O . ALA A 1 135 ? -16.416 17.619 9.664 1.00 14.68 115 ALA A O 1
ATOM 869 N N . SER A 1 136 ? -18.563 17.988 10.195 1.00 11.96 116 SER A N 1
ATOM 870 C CA . SER A 1 136 ? -18.445 17.299 11.465 1.00 12.53 116 SER A CA 1
ATOM 871 C C . SER A 1 136 ? -19.658 16.431 11.742 1.00 11.04 116 SER A C 1
ATOM 872 O O . SER A 1 136 ? -20.755 16.683 11.224 1.00 11.01 116 SER A O 1
ATOM 875 N N . ALA A 1 137 ? -19.452 15.412 12.576 1.00 8.80 117 ALA A N 1
ATOM 876 C CA . ALA A 1 137 ? -20.531 14.540 13.009 1.00 9.08 117 ALA A CA 1
ATOM 877 C C . ALA A 1 137 ? -20.288 14.054 14.416 1.00 7.77 117 ALA A C 1
ATOM 878 O O . ALA A 1 137 ? -19.141 13.872 14.828 1.00 9.09 117 ALA A O 1
ATOM 880 N N . VAL A 1 138 ? -21.380 13.889 15.157 1.00 7.92 118 VAL A N 1
ATOM 881 C CA A VAL A 1 138 ? -21.344 13.199 16.431 0.50 7.43 118 VAL A CA 1
ATOM 882 C CA B VAL A 1 138 ? -21.356 13.198 16.441 0.50 8.78 118 VAL A CA 1
ATOM 883 C C . VAL A 1 138 ? -22.343 12.044 16.371 1.00 7.83 118 VAL A C 1
ATOM 884 O O . VAL A 1 138 ? -23.431 12.190 15.808 1.00 7.70 118 VAL A O 1
ATOM 891 N N . VAL A 1 139 ? -21.952 10.902 16.935 1.00 7.85 119 VAL A N 1
ATOM 892 C CA . VAL A 1 139 ? -22.788 9.704 16.975 1.00 7.41 119 VAL A CA 1
ATOM 893 C C . VAL A 1 139 ? -22.790 9.143 18.384 1.00 8.08 119 VAL A C 1
ATOM 894 O O . VAL A 1 139 ? -21.731 9.015 18.995 1.00 8.10 119 VAL A O 1
ATOM 898 N N . ILE A 1 140 ? -23.979 8.821 18.896 1.00 8.78 120 ILE A N 1
ATOM 899 C CA . ILE A 1 140 ? -24.092 8.125 20.170 1.00 8.61 120 ILE A CA 1
ATOM 900 C C . ILE A 1 140 ? -24.810 6.796 19.959 1.00 8.98 120 ILE A C 1
ATOM 901 O O . ILE A 1 140 ? -25.862 6.756 19.301 1.00 8.89 120 ILE A O 1
ATOM 906 N N . ALA A 1 141 ? -24.215 5.730 20.495 1.00 8.93 121 ALA A N 1
ATOM 907 C CA . ALA A 1 141 ? -24.799 4.393 20.518 1.00 8.85 121 ALA A CA 1
ATOM 908 C C . ALA A 1 141 ? -25.318 4.122 21.913 1.00 8.34 121 ALA A C 1
ATOM 909 O O . ALA A 1 141 ? -24.608 4.319 22.903 1.00 9.88 121 ALA A O 1
ATOM 911 N N . GLU A 1 142 ? -26.547 3.627 21.987 1.00 9.60 122 GLU A N 1
ATOM 912 C CA . GLU A 1 142 ? -27.239 3.4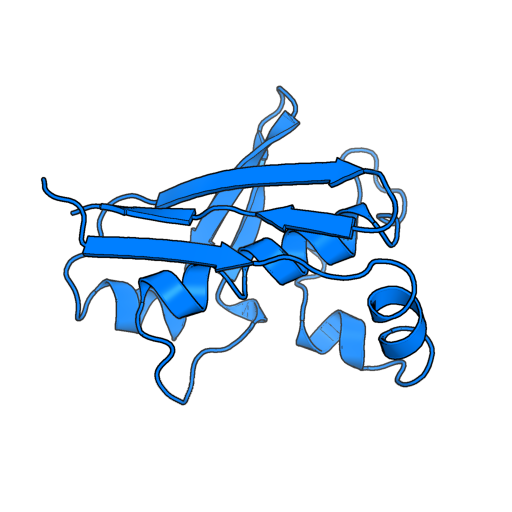29 23.243 1.00 10.96 122 GLU A CA 1
ATOM 913 C C . GLU A 1 142 ? -27.869 2.029 23.277 1.00 10.49 122 GLU A C 1
ATOM 914 O O . GLU A 1 142 ? -28.281 1.520 22.238 1.00 9.53 122 GLU A O 1
ATOM 920 N N . GLY A 1 143 ? -27.957 1.415 24.450 1.00 10.13 123 GLY A N 1
ATOM 921 C CA . GLY A 1 143 ? -28.595 0.103 24.537 1.00 11.59 123 GLY A CA 1
ATOM 922 C C . GLY A 1 143 ? -28.623 -0.472 25.930 1.00 14.28 123 GLY A C 1
ATOM 923 O O . GLY A 1 143 ? -28.027 0.100 26.842 1.00 15.23 123 GLY A O 1
#

Sequence (123 aa):
MSSIIGVGIDVVAEVEERFGAALEERTPALAGRLFLESELLLPGGERRGVVASLAARFAAKEEALAKALGAPAGLLWTDAEVWVEAGGRPRLRVTGTVAARAAEELGVASSWHVSLSADAGIASAVVVIAEG

InterPro domains:
  IPR002582 Holo-[acyl carrier protein] synthase [MF_00101] (4-123)
  IPR002582 Holo-[acyl carrier protein] synthase [TIGR00516] (3-122)
  IPR004568 Phosphopantetheine-protein transferase domain [TIGR00556] (3-121)
  IPR008278 4'-phosphopantetheinyl transferase domain [PF01648] (5-104)
  IPR037143 4'-phosphopantetheinyl transferase domain superfamily [G3DSA:3.90.470.20] (1-123)
  IPR037143 4'-phosphopantetheinyl transferase domain superfamily [SSF56214] (3-122)

Radius of gyration: 13.93 Å; Cα contacts (8 Å, |Δi|>4): 252; chains: 1; bounding box: 31×35×38 Å

Foldseek 3Di:
DFWQFKFKFKDQQVVQVVVCVVDVCVCVQQADPQQQADPVGHGDDRLSVQQLSRALRGLCRRLVNDPDDGNHQWHWDADPVGDTDIDGHDPSVVSCVVRPFDDKDKDWDDDPRMIMMMMITDD

Secondary structure (DSSP, 8-state):
--EEEEEEEEEEHHHHHHHHHH-TTHHHHH--GGGGB-TTSSBPPHHHHHHHHHHHHHHHHHTT--TT--GGGEEEEE-TTS-EEEEE-HHHHHHHHHHT--EEEEEEEEETTEEEEEEEEE-

Nearest PDB structures (foldseek):
  2wds-assembly1_A  TM=1.008E+00  e=1.227E-26  Streptomyces coelicolor
  2wdy-assembly1_A  TM=1.008E+00  e=4.634E-26  Streptomyces coelicolor
  2jca-assembly1_A  TM=9.597E-01  e=6.473E-23  Streptomyces coelicolor
  5vcb-assembly2_I  TM=8.609E-01  e=2.750E-11  Escherichia coli K-12
  2bdd-assembly1_A  TM=8.653E-01  e=4.013E-09  Plasmodium yoelii yoelii